Protein AF-A0A3M1G8L9-F1 (afdb_monomer_lite)

Sequence (104 aa):
KGEPIHPLLWRLLPAHMEFLLLGWTLQLAMGVAFWILPRFKTERGNVKLAWAAFVLLNLGVWLVGVGPILALPTWTTALGRFAELSAAVAFALHAWPRVKPLSV

Secondary structure (DSSP, 8-state):
------GGGGGGHHHHHHIIIIIIIIHHHHHHHHHHS---SSSSS-HHHHHHHHHHHHHHHHHHHHTTTTT--HHHHHHHHHHHHHHHHHHHHHHHHHHS----

Structure (mmCIF, N/CA/C/O backbone):
data_AF-A0A3M1G8L9-F1
#
_entry.id   AF-A0A3M1G8L9-F1
#
loop_
_atom_site.group_PDB
_atom_site.id
_atom_site.type_symbol
_atom_site.label_atom_id
_atom_site.label_alt_id
_atom_site.label_comp_id
_atom_site.label_asym_id
_atom_site.label_entity_id
_atom_site.label_seq_id
_atom_site.pdbx_PDB_ins_code
_atom_site.Cartn_x
_atom_site.Cartn_y
_atom_site.Cartn_z
_atom_site.occupancy
_atom_site.B_iso_or_equiv
_atom_site.auth_seq_id
_atom_site.auth_comp_id
_atom_site.auth_asym_id
_atom_site.auth_atom_id
_atom_site.pdbx_PDB_model_num
ATOM 1 N N . LYS A 1 1 ? 33.456 -16.782 -3.365 1.00 39.66 1 LYS A N 1
ATOM 2 C CA . LYS A 1 1 ? 33.555 -16.222 -4.735 1.00 39.66 1 LYS A CA 1
ATOM 3 C C . LYS A 1 1 ? 32.161 -16.306 -5.329 1.00 39.66 1 LYS A C 1
ATOM 5 O O . LYS A 1 1 ? 31.602 -17.390 -5.295 1.00 39.66 1 LYS A O 1
ATOM 10 N N . GLY A 1 2 ? 31.564 -15.171 -5.693 1.00 70.69 2 GLY A N 1
ATOM 11 C CA . GLY A 1 2 ? 30.213 -15.146 -6.249 1.00 70.69 2 GLY A CA 1
ATOM 12 C C . GLY A 1 2 ? 30.258 -15.600 -7.698 1.00 70.69 2 GLY A C 1
ATOM 13 O O . GLY A 1 2 ? 30.987 -15.007 -8.489 1.00 70.69 2 GLY A O 1
ATOM 14 N N . GLU A 1 3 ? 29.521 -16.659 -8.017 1.00 77.19 3 GLU A N 1
ATOM 15 C CA . GLU A 1 3 ? 29.197 -16.993 -9.402 1.00 77.19 3 GLU A CA 1
ATOM 16 C C . GLU A 1 3 ? 28.517 -15.770 -10.042 1.00 77.19 3 GLU A C 1
ATOM 18 O O . GLU A 1 3 ? 27.622 -15.187 -9.415 1.00 77.19 3 GLU A O 1
ATOM 23 N N . PRO A 1 4 ? 28.943 -15.320 -11.234 1.00 79.81 4 PRO A N 1
ATOM 24 C CA . PRO A 1 4 ? 28.340 -14.169 -11.886 1.00 79.81 4 PRO A CA 1
ATOM 25 C C . PRO A 1 4 ? 26.860 -14.450 -12.163 1.00 79.81 4 PRO A C 1
ATOM 27 O O . PRO A 1 4 ? 26.494 -15.263 -13.008 1.00 79.81 4 PRO A O 1
ATOM 30 N N . ILE A 1 5 ? 25.997 -13.762 -11.418 1.00 81.56 5 ILE A N 1
ATOM 31 C CA . ILE A 1 5 ? 24.549 -13.824 -11.588 1.00 81.56 5 ILE A CA 1
ATOM 32 C C . ILE A 1 5 ? 24.203 -13.133 -12.912 1.00 81.56 5 ILE A C 1
ATOM 34 O O . ILE A 1 5 ? 24.681 -12.030 -13.184 1.00 81.56 5 ILE A O 1
ATOM 38 N N . HIS A 1 6 ? 23.366 -13.772 -13.735 1.00 86.12 6 HIS A N 1
ATOM 39 C CA . HIS A 1 6 ? 22.982 -13.237 -15.040 1.00 86.12 6 HIS A CA 1
ATOM 40 C C . HIS A 1 6 ? 22.430 -11.799 -14.907 1.00 86.12 6 HIS A C 1
ATOM 42 O O . HIS A 1 6 ? 21.491 -11.598 -14.132 1.00 86.12 6 HIS A O 1
ATOM 48 N N . PRO A 1 7 ? 22.922 -10.796 -15.669 1.00 84.00 7 PRO A N 1
ATOM 49 C CA . PRO A 1 7 ? 22.548 -9.385 -15.494 1.00 84.00 7 PRO A CA 1
ATOM 50 C C . PRO A 1 7 ? 21.040 -9.105 -15.543 1.00 84.00 7 PRO A C 1
ATOM 52 O O . PRO A 1 7 ? 20.554 -8.183 -14.894 1.00 84.00 7 PRO A O 1
ATOM 55 N N . LEU A 1 8 ? 20.277 -9.923 -16.278 1.00 85.88 8 LEU A N 1
ATOM 56 C CA . LEU A 1 8 ? 18.812 -9.818 -16.330 1.00 85.88 8 LEU A CA 1
ATOM 57 C C . LEU A 1 8 ? 18.128 -10.046 -14.975 1.00 85.88 8 LEU A C 1
ATOM 59 O O . LEU A 1 8 ? 17.050 -9.501 -14.768 1.00 85.88 8 LEU A O 1
ATOM 63 N N . LEU A 1 9 ? 18.733 -10.790 -14.045 1.00 87.31 9 LEU A N 1
ATOM 64 C CA . LEU A 1 9 ? 18.145 -11.028 -12.722 1.00 87.31 9 LEU A CA 1
ATOM 65 C C . LEU A 1 9 ? 18.043 -9.739 -11.899 1.00 87.31 9 LEU A C 1
ATOM 67 O O . LEU A 1 9 ? 17.086 -9.568 -11.150 1.00 87.31 9 LEU A O 1
ATOM 71 N N . TRP A 1 10 ? 18.940 -8.774 -12.118 1.00 88.56 10 TRP A N 1
ATOM 72 C CA . TRP A 1 10 ? 18.849 -7.458 -11.480 1.00 88.56 10 TRP A CA 1
ATOM 73 C C . TRP A 1 10 ? 17.611 -6.662 -11.910 1.00 88.56 10 TRP A C 1
ATOM 75 O O . TRP A 1 10 ? 17.156 -5.800 -11.162 1.00 88.56 10 TRP A O 1
ATOM 85 N N . ARG A 1 11 ? 17.000 -6.984 -13.061 1.00 87.88 11 ARG A N 1
ATOM 86 C CA . ARG A 1 11 ? 15.729 -6.370 -13.486 1.00 87.88 11 ARG A CA 1
ATOM 87 C C . ARG A 1 11 ? 14.536 -6.828 -12.647 1.00 87.88 11 ARG A C 1
ATOM 89 O O . ARG A 1 11 ? 13.524 -6.139 -12.632 1.00 87.88 11 ARG A O 1
ATOM 96 N N . LEU A 1 12 ? 14.650 -7.959 -11.949 1.00 91.81 12 LEU A N 1
ATOM 97 C CA . LEU A 1 12 ? 13.609 -8.464 -11.051 1.00 91.81 12 LEU A CA 1
ATOM 98 C C . LEU A 1 12 ? 13.681 -7.830 -9.660 1.00 91.81 12 LEU A C 1
ATOM 100 O O . LEU A 1 12 ? 12.729 -7.949 -8.895 1.00 91.81 12 LEU A O 1
ATOM 104 N N . LEU A 1 13 ? 14.781 -7.147 -9.324 1.00 93.31 13 LEU A N 1
ATOM 105 C CA . LEU A 1 13 ? 14.969 -6.559 -8.000 1.00 93.31 13 LEU A CA 1
ATOM 106 C C . LEU A 1 13 ? 13.862 -5.552 -7.624 1.00 93.31 13 LEU A C 1
ATOM 108 O O . LEU A 1 13 ? 13.332 -5.678 -6.520 1.00 93.31 13 LEU A O 1
ATOM 112 N N . PRO A 1 14 ? 13.444 -4.611 -8.498 1.00 93.81 14 PRO A N 1
ATOM 113 C CA . PRO A 1 14 ? 12.350 -3.697 -8.171 1.00 93.81 14 PRO A CA 1
ATOM 114 C C . PRO A 1 14 ? 11.031 -4.433 -7.916 1.00 93.81 14 PRO A C 1
ATOM 116 O O . PRO A 1 14 ? 10.332 -4.124 -6.958 1.00 93.81 14 PRO A O 1
ATOM 119 N N . ALA A 1 15 ? 10.722 -5.455 -8.721 1.00 95.75 15 ALA A N 1
ATOM 120 C CA . ALA A 1 15 ? 9.533 -6.278 -8.526 1.00 95.75 15 ALA A CA 1
ATOM 121 C C . ALA A 1 15 ? 9.598 -7.048 -7.200 1.00 95.75 15 ALA A C 1
ATOM 123 O O . ALA A 1 15 ? 8.632 -7.065 -6.446 1.00 95.75 15 ALA A O 1
ATOM 124 N N . HIS A 1 16 ? 10.751 -7.631 -6.866 1.00 96.25 16 HIS A N 1
ATOM 125 C CA . HIS A 1 16 ? 10.951 -8.298 -5.582 1.00 96.25 16 HIS A CA 1
ATOM 126 C C . HIS A 1 16 ? 10.682 -7.355 -4.403 1.00 96.25 16 HIS A C 1
ATOM 128 O O . HIS A 1 16 ? 9.936 -7.719 -3.496 1.00 96.25 16 HIS A O 1
ATOM 134 N N . MET A 1 17 ? 11.246 -6.144 -4.430 1.00 96.81 17 MET A N 1
ATOM 135 C CA . MET A 1 17 ? 11.010 -5.133 -3.395 1.00 96.81 17 MET A CA 1
ATOM 136 C C . MET A 1 17 ? 9.523 -4.782 -3.281 1.00 96.81 17 MET A C 1
ATOM 138 O O . MET A 1 17 ? 8.997 -4.729 -2.174 1.00 96.81 17 MET A O 1
ATOM 142 N N . GLU A 1 18 ? 8.841 -4.604 -4.411 1.00 97.50 18 GLU A N 1
ATOM 143 C CA . GLU A 1 18 ? 7.416 -4.277 -4.461 1.00 97.50 18 GLU A CA 1
ATOM 144 C C . GLU A 1 18 ? 6.548 -5.360 -3.802 1.00 97.50 18 GLU A C 1
ATOM 146 O O . GLU A 1 18 ? 5.769 -5.092 -2.883 1.00 97.50 18 GLU A O 1
ATOM 151 N N . PHE A 1 19 ? 6.731 -6.614 -4.222 1.00 98.06 19 PHE A N 1
ATOM 152 C CA . PHE A 1 19 ? 5.990 -7.750 -3.681 1.00 98.06 19 PHE A CA 1
ATOM 153 C C . PHE A 1 19 ? 6.323 -8.005 -2.208 1.00 98.06 19 PHE A C 1
ATOM 155 O O . PHE A 1 19 ? 5.430 -8.348 -1.436 1.00 98.06 19 PHE A O 1
ATOM 162 N N . LEU A 1 20 ? 7.579 -7.831 -1.793 1.00 98.31 20 LEU A N 1
ATOM 163 C CA . LEU A 1 20 ? 7.994 -8.082 -0.413 1.00 98.31 20 LEU A CA 1
ATOM 164 C C . LEU A 1 20 ? 7.497 -6.983 0.542 1.00 98.31 20 LEU A C 1
ATOM 166 O O . LEU A 1 20 ? 6.945 -7.276 1.606 1.00 98.31 20 LEU A O 1
ATOM 170 N N . LEU A 1 21 ? 7.691 -5.712 0.185 1.00 97.88 21 LEU A N 1
ATOM 171 C CA . LEU A 1 21 ? 7.384 -4.585 1.065 1.00 97.88 21 LEU A CA 1
ATOM 172 C C . LEU A 1 21 ? 5.891 -4.248 1.047 1.00 97.88 21 LEU A C 1
ATOM 174 O O . LEU A 1 21 ? 5.267 -4.170 2.105 1.00 97.88 21 LEU A O 1
ATOM 178 N N . LEU A 1 22 ? 5.291 -4.087 -0.131 1.00 96.25 22 LEU A N 1
ATOM 179 C CA . LEU A 1 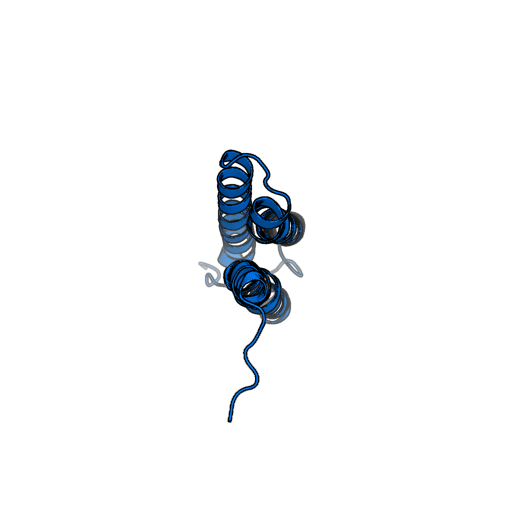22 ? 3.884 -3.697 -0.238 1.00 96.25 22 LEU A CA 1
ATOM 180 C C . LEU A 1 22 ? 2.963 -4.917 -0.295 1.00 96.25 22 LEU A C 1
ATOM 182 O O . LEU A 1 22 ? 2.006 -4.996 0.474 1.00 96.25 22 LEU A O 1
ATOM 186 N N . GLY A 1 23 ? 3.281 -5.902 -1.137 1.00 96.56 23 GLY A N 1
ATOM 187 C CA . GLY A 1 23 ? 2.449 -7.101 -1.287 1.00 96.56 23 GLY A CA 1
ATOM 188 C C . GLY A 1 23 ? 2.388 -7.962 -0.027 1.00 96.56 23 GLY A C 1
ATOM 189 O O . GLY A 1 23 ? 1.315 -8.406 0.373 1.00 96.56 23 GLY A O 1
ATOM 190 N N . TRP A 1 24 ? 3.528 -8.186 0.624 1.00 97.56 24 TRP A N 1
ATOM 191 C CA . TRP A 1 24 ? 3.610 -9.055 1.793 1.00 97.56 24 TRP A CA 1
ATOM 192 C C . TRP A 1 24 ? 3.607 -8.273 3.109 1.00 97.56 24 TRP A C 1
ATOM 194 O O . TRP A 1 24 ? 2.704 -8.463 3.924 1.00 97.56 24 TRP A O 1
ATOM 204 N N . THR A 1 25 ? 4.572 -7.372 3.327 1.00 98.25 25 THR A N 1
ATOM 205 C CA . THR A 1 25 ? 4.771 -6.729 4.643 1.00 98.25 25 THR A CA 1
ATOM 206 C C . THR A 1 25 ? 3.609 -5.807 5.008 1.00 98.25 25 THR A C 1
ATOM 208 O O . THR A 1 25 ? 3.025 -5.941 6.086 1.00 98.25 25 THR A O 1
ATOM 211 N N . LEU A 1 26 ? 3.237 -4.889 4.111 1.00 97.69 26 LEU A N 1
ATOM 212 C CA . LEU A 1 26 ? 2.131 -3.963 4.351 1.00 97.69 26 LEU A CA 1
ATOM 213 C C . LEU A 1 26 ? 0.792 -4.701 4.458 1.00 97.69 26 LEU A C 1
ATOM 215 O O . LEU A 1 26 ? 0.012 -4.426 5.369 1.00 97.69 26 LEU A O 1
ATOM 219 N N . GLN A 1 27 ? 0.544 -5.683 3.589 1.00 97.69 27 GLN A N 1
ATOM 220 C CA . GLN A 1 27 ? -0.669 -6.495 3.664 1.00 97.69 27 GLN A CA 1
ATOM 221 C C . GLN A 1 27 ? -0.768 -7.275 4.978 1.00 97.69 27 GLN A C 1
ATOM 223 O O . GLN A 1 27 ? -1.842 -7.322 5.583 1.00 97.69 27 GLN A O 1
ATOM 228 N N . LEU A 1 28 ? 0.338 -7.861 5.449 1.00 97.94 28 LEU A N 1
ATOM 229 C CA . LEU A 1 28 ? 0.392 -8.523 6.749 1.00 97.94 28 LEU A CA 1
ATOM 230 C C . LEU A 1 28 ? 0.092 -7.526 7.871 1.00 97.94 28 LEU A C 1
ATOM 232 O O . LEU A 1 28 ? -0.733 -7.824 8.731 1.00 97.94 28 LEU A O 1
ATOM 236 N N . ALA A 1 29 ? 0.693 -6.333 7.841 1.00 97.75 29 ALA A N 1
ATOM 237 C CA . ALA A 1 29 ? 0.429 -5.285 8.825 1.00 97.75 29 ALA A CA 1
ATOM 238 C C . ALA A 1 29 ? -1.057 -4.883 8.853 1.00 97.75 29 ALA A C 1
ATOM 240 O O . ALA A 1 29 ? -1.648 -4.787 9.929 1.00 97.75 29 ALA A O 1
ATOM 241 N N . MET A 1 30 ? -1.689 -4.723 7.687 1.00 96.50 30 MET A N 1
ATOM 242 C CA . MET A 1 30 ? -3.128 -4.453 7.574 1.00 96.50 30 MET A CA 1
ATOM 243 C C . MET A 1 30 ? -3.972 -5.622 8.098 1.00 96.50 30 MET A C 1
ATOM 245 O O . MET A 1 30 ? -4.943 -5.406 8.822 1.00 96.50 30 MET A O 1
ATOM 249 N N . GLY A 1 31 ? -3.593 -6.862 7.785 1.00 96.12 31 GLY A N 1
ATOM 250 C CA . GLY A 1 31 ? -4.256 -8.061 8.296 1.00 96.12 31 GLY A CA 1
ATOM 251 C C . GLY A 1 31 ? -4.181 -8.152 9.820 1.00 96.12 31 GLY A C 1
ATOM 252 O O . GLY A 1 31 ? 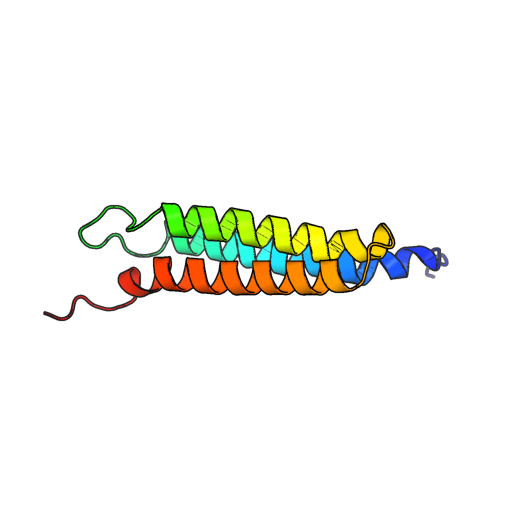-5.204 -8.321 10.483 1.00 96.12 31 GLY A O 1
ATOM 253 N N . VAL A 1 32 ? -2.993 -7.960 10.394 1.00 97.00 32 VAL A N 1
ATOM 254 C CA . VAL A 1 32 ? -2.792 -7.919 11.849 1.00 97.00 32 VAL A CA 1
ATOM 255 C C . VAL A 1 32 ? -3.618 -6.792 12.468 1.00 97.00 32 VAL A C 1
ATOM 257 O O . VAL A 1 32 ? -4.363 -7.043 13.414 1.00 97.00 32 VAL A O 1
ATOM 260 N N . ALA A 1 33 ? -3.564 -5.581 11.906 1.00 94.81 33 ALA A N 1
ATOM 261 C CA . ALA A 1 33 ? -4.341 -4.436 12.375 1.00 94.81 33 ALA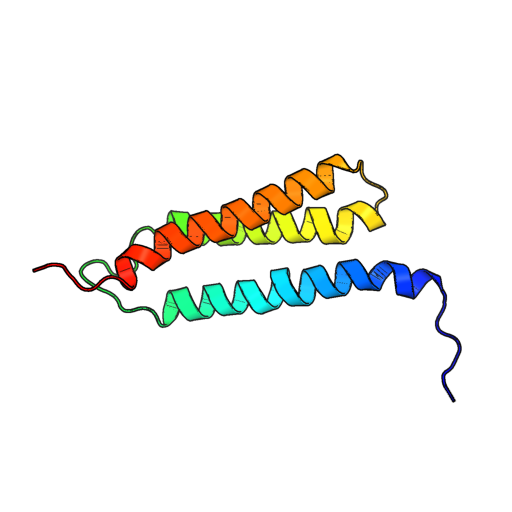 A CA 1
ATOM 262 C C . ALA A 1 33 ? -5.854 -4.717 12.355 1.00 94.81 33 ALA A C 1
ATOM 264 O O . ALA A 1 33 ? -6.553 -4.423 13.325 1.00 94.81 33 ALA A O 1
ATOM 265 N N . PHE A 1 34 ? -6.368 -5.349 11.298 1.00 93.44 34 PHE A N 1
ATOM 266 C CA . PHE A 1 34 ? -7.778 -5.726 11.204 1.00 93.44 34 PHE A CA 1
ATOM 267 C C . PHE A 1 34 ? -8.231 -6.599 12.387 1.00 93.44 34 PHE A C 1
ATOM 269 O O . PHE A 1 34 ? -9.331 -6.387 12.920 1.00 93.44 34 PHE A O 1
ATOM 276 N N . TRP A 1 35 ? -7.375 -7.529 12.823 1.00 92.19 35 TRP A N 1
ATOM 277 C CA . TRP A 1 35 ? -7.658 -8.473 13.905 1.00 92.19 35 TRP A CA 1
ATOM 278 C C . TRP A 1 35 ? -7.381 -7.931 15.310 1.00 92.19 35 TRP A C 1
ATOM 280 O O . TRP A 1 35 ? -8.184 -8.195 16.206 1.00 92.19 35 TRP A O 1
ATOM 290 N N . ILE A 1 36 ? -6.285 -7.192 15.508 1.00 92.75 36 ILE A N 1
ATOM 291 C CA . ILE A 1 36 ? -5.844 -6.733 16.835 1.00 92.75 36 ILE A CA 1
ATOM 292 C C . ILE A 1 36 ? -6.565 -5.465 17.301 1.00 92.75 36 ILE A C 1
ATOM 294 O O . ILE A 1 36 ? -6.690 -5.242 18.504 1.00 92.75 36 ILE A O 1
ATOM 298 N N . LEU A 1 37 ? -7.056 -4.632 16.373 1.00 91.06 37 LEU A N 1
ATOM 299 C CA . LEU A 1 37 ? -7.759 -3.405 16.740 1.00 91.06 37 LEU A CA 1
ATOM 300 C C . LEU A 1 37 ? -9.023 -3.718 17.563 1.00 91.06 37 LEU A C 1
ATOM 302 O O . LEU A 1 37 ? -9.736 -4.689 17.277 1.00 91.06 37 LEU A O 1
ATOM 306 N N . PRO A 1 38 ? -9.363 -2.879 18.552 1.00 84.00 38 PRO A N 1
ATOM 307 C CA . PRO A 1 38 ? -10.503 -3.117 19.427 1.00 84.00 38 PRO A CA 1
ATOM 308 C C . PRO A 1 38 ? -11.835 -3.114 18.659 1.00 84.00 38 PRO A C 1
ATOM 310 O O . PRO A 1 38 ? -11.985 -2.504 17.591 1.00 84.00 38 PRO A O 1
ATOM 313 N N . ARG A 1 39 ? -12.811 -3.842 19.210 1.00 81.56 39 ARG A N 1
ATOM 314 C CA . ARG A 1 39 ? -14.159 -4.028 18.652 1.00 81.56 39 ARG A CA 1
ATOM 315 C C . ARG A 1 39 ? -15.157 -3.178 19.439 1.00 81.56 39 ARG A C 1
AT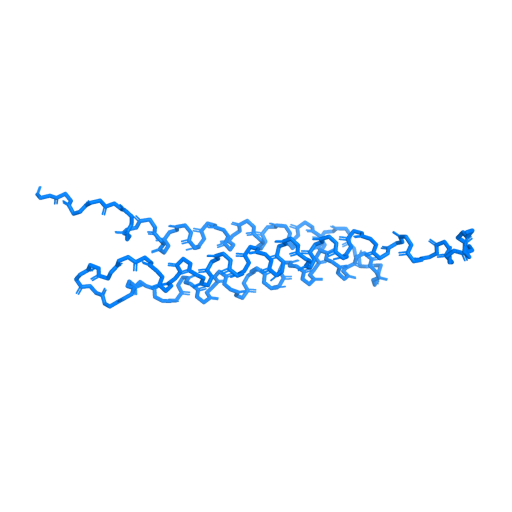OM 317 O O . ARG A 1 39 ? -15.864 -3.678 20.309 1.00 81.56 39 ARG A O 1
ATOM 324 N N . PHE A 1 40 ? -15.169 -1.870 19.198 1.00 69.44 40 PHE A N 1
ATOM 325 C CA . PHE A 1 40 ? -16.094 -0.965 19.883 1.00 69.44 40 PHE A CA 1
ATOM 326 C C . PHE A 1 40 ? -17.469 -0.969 19.195 1.00 69.44 40 PHE A C 1
ATOM 328 O O . PHE A 1 40 ? -17.564 -0.599 18.027 1.00 69.44 40 PHE A O 1
ATOM 335 N N . LYS A 1 41 ? -18.533 -1.337 19.929 1.00 66.31 41 LYS A N 1
ATOM 336 C CA . LYS A 1 41 ? -19.975 -1.321 19.558 1.00 66.31 41 LYS A CA 1
ATOM 337 C C . LYS A 1 41 ? -20.410 -2.156 18.336 1.00 66.31 41 LYS A C 1
ATOM 339 O O . LYS A 1 41 ? -21.445 -2.806 18.401 1.00 66.31 41 LYS A O 1
ATOM 344 N N . THR A 1 42 ? -19.654 -2.154 17.241 1.00 65.25 42 THR A N 1
ATOM 345 C CA . THR A 1 42 ? -19.840 -3.009 16.058 1.00 65.25 42 THR A CA 1
ATOM 346 C C . THR A 1 42 ? -18.675 -3.987 15.981 1.00 65.25 42 THR A C 1
ATOM 348 O O . THR A 1 42 ? -17.544 -3.605 16.281 1.00 65.25 42 THR A O 1
ATOM 351 N N . GLU A 1 43 ? -18.918 -5.241 15.585 1.00 68.44 43 GLU A N 1
ATOM 352 C CA . GLU A 1 43 ? -17.883 -6.278 15.672 1.00 68.44 43 GLU A CA 1
ATOM 353 C C . GLU A 1 43 ? -16.583 -5.904 14.941 1.00 68.44 43 GLU A C 1
ATOM 355 O O . GLU A 1 43 ? -15.513 -6.243 15.446 1.00 68.44 43 GLU A O 1
ATOM 360 N N . ARG A 1 44 ? -16.642 -5.206 13.787 1.00 73.38 44 ARG A N 1
ATOM 361 C CA . ARG A 1 44 ? -15.455 -4.807 12.989 1.00 73.38 44 ARG A CA 1
ATOM 362 C C . ARG A 1 44 ? -15.610 -3.518 12.158 1.00 73.38 44 ARG A C 1
ATOM 364 O O . ARG A 1 44 ? -14.785 -3.270 11.285 1.00 73.38 44 ARG A O 1
ATOM 371 N N . GLY A 1 45 ? -16.635 -2.692 12.381 1.00 78.12 45 GLY A N 1
ATOM 372 C CA . GLY A 1 45 ? -16.913 -1.533 11.516 1.00 78.12 45 GLY A CA 1
ATOM 373 C C . GLY A 1 45 ? -17.249 -1.922 10.064 1.00 78.12 45 GLY A C 1
ATOM 374 O O . GLY A 1 45 ? -17.747 -3.016 9.799 1.00 78.12 45 GLY A O 1
ATOM 375 N N . ASN A 1 46 ? -16.986 -1.031 9.098 1.00 84.12 46 ASN A N 1
ATOM 376 C CA . ASN A 1 46 ? -17.287 -1.287 7.685 1.00 84.12 46 ASN A CA 1
ATOM 377 C C . ASN A 1 46 ? -16.231 -2.198 7.033 1.00 84.12 46 ASN A C 1
ATOM 379 O O . ASN A 1 46 ? -15.195 -1.735 6.551 1.00 84.12 46 ASN A O 1
ATOM 383 N N . VAL A 1 47 ? -16.519 -3.498 6.985 1.00 90.81 47 VAL A N 1
ATOM 384 C CA . VAL A 1 47 ? -15.640 -4.533 6.412 1.00 90.81 47 VAL A CA 1
ATOM 385 C C . VAL A 1 47 ? -15.435 -4.364 4.898 1.00 90.81 47 VAL A C 1
ATOM 387 O O . VAL A 1 47 ? -14.411 -4.795 4.370 1.00 90.81 47 VAL A O 1
ATOM 390 N N . LYS A 1 48 ? -16.345 -3.675 4.192 1.00 93.38 48 LYS A N 1
ATOM 391 C CA . LYS A 1 48 ? -16.202 -3.422 2.747 1.00 93.38 48 LYS A CA 1
ATOM 392 C C . LYS A 1 48 ? -14.958 -2.588 2.438 1.00 93.38 48 LYS A C 1
ATOM 394 O O . LYS A 1 48 ? -14.295 -2.854 1.446 1.00 93.38 48 LYS A O 1
ATOM 399 N N . LEU A 1 49 ? -14.612 -1.627 3.301 1.00 93.25 49 LEU A N 1
ATOM 400 C CA . LEU A 1 49 ? -13.405 -0.808 3.142 1.00 93.25 49 LEU A CA 1
ATOM 401 C C . LEU A 1 49 ? -12.121 -1.623 3.335 1.00 93.25 49 LEU A C 1
ATOM 403 O O . LEU A 1 49 ? -11.151 -1.404 2.618 1.00 93.25 49 LEU A O 1
ATOM 407 N N . ALA A 1 50 ? -12.126 -2.595 4.253 1.00 94.25 50 ALA A N 1
ATOM 408 C CA . ALA A 1 50 ? -10.987 -3.488 4.457 1.00 94.25 50 ALA A CA 1
ATOM 409 C C . ALA A 1 50 ? -10.767 -4.405 3.240 1.00 94.25 50 ALA A C 1
ATOM 411 O O . ALA A 1 50 ? -9.640 -4.551 2.774 1.00 94.25 50 ALA A O 1
ATOM 412 N N . TRP A 1 51 ? -11.847 -4.958 2.673 1.00 96.81 51 TRP A N 1
ATOM 413 C CA . TRP A 1 51 ? -11.780 -5.722 1.422 1.00 96.81 51 TRP A CA 1
ATOM 414 C C . TRP A 1 51 ? -11.362 -4.868 0.227 1.00 96.81 51 TRP A C 1
ATOM 416 O O . TRP A 1 51 ? -10.529 -5.304 -0.561 1.00 96.81 51 TRP A O 1
ATOM 426 N N . ALA A 1 52 ? -11.901 -3.651 0.100 1.00 97.50 52 ALA A N 1
ATOM 427 C CA . ALA A 1 52 ? -11.500 -2.725 -0.955 1.00 97.50 52 ALA A CA 1
ATOM 428 C C . ALA A 1 52 ? -10.000 -2.424 -0.871 1.00 97.50 52 ALA A C 1
ATOM 430 O O . ALA A 1 52 ? -9.312 -2.494 -1.883 1.00 97.50 52 ALA A O 1
ATOM 431 N N . ALA A 1 53 ? -9.481 -2.178 0.335 1.00 97.50 53 ALA A N 1
ATOM 432 C CA . ALA A 1 53 ? -8.058 -1.973 0.553 1.00 97.50 53 ALA A CA 1
ATOM 433 C C . ALA A 1 53 ? -7.222 -3.202 0.164 1.00 97.50 53 ALA A C 1
ATOM 435 O O . ALA A 1 53 ? -6.222 -3.063 -0.531 1.00 97.50 53 ALA A O 1
ATOM 436 N N . PHE A 1 54 ? -7.655 -4.408 0.539 1.00 97.81 54 PHE A N 1
ATOM 437 C CA . PHE A 1 54 ? -6.984 -5.648 0.143 1.00 97.81 54 PHE A CA 1
ATOM 438 C C . PHE A 1 54 ? -6.921 -5.818 -1.383 1.00 97.81 54 PHE A C 1
ATOM 440 O O . PHE A 1 54 ? -5.851 -6.078 -1.932 1.00 97.81 54 PHE A O 1
ATOM 447 N N . VAL A 1 55 ? -8.048 -5.640 -2.078 1.00 98.25 55 VAL A N 1
ATOM 448 C CA . VAL A 1 55 ? -8.111 -5.781 -3.541 1.00 98.25 55 VAL A CA 1
ATOM 449 C C . VAL A 1 55 ? -7.261 -4.711 -4.226 1.00 98.25 55 VAL A C 1
ATOM 451 O O . VAL A 1 55 ? -6.458 -5.041 -5.095 1.00 98.25 55 VAL A O 1
ATOM 454 N N . LEU A 1 56 ? -7.395 -3.447 -3.817 1.00 98.38 56 LEU A N 1
ATOM 455 C CA . LEU A 1 56 ? -6.645 -2.330 -4.392 1.00 98.38 56 LEU A CA 1
ATOM 456 C C . LEU A 1 56 ? -5.134 -2.488 -4.198 1.00 98.38 56 LEU A C 1
ATOM 458 O O . LEU A 1 56 ? -4.384 -2.248 -5.141 1.00 98.38 56 LEU A O 1
ATOM 462 N N . LEU A 1 57 ? -4.693 -2.936 -3.018 1.00 98.44 57 LEU A N 1
ATOM 463 C CA . LEU A 1 57 ? -3.276 -3.159 -2.736 1.00 98.44 57 LEU A CA 1
ATOM 464 C C . LEU A 1 57 ? -2.704 -4.250 -3.644 1.00 98.44 57 LEU A C 1
ATOM 466 O O . LEU A 1 57 ? -1.668 -4.045 -4.265 1.00 98.44 57 LEU A O 1
ATOM 470 N N . ASN A 1 58 ? -3.402 -5.383 -3.770 1.00 98.38 58 ASN A N 1
ATOM 471 C CA . ASN A 1 58 ? -2.948 -6.477 -4.626 1.00 98.38 58 ASN A CA 1
ATOM 472 C C . ASN A 1 58 ? -2.900 -6.047 -6.094 1.00 98.38 58 ASN A C 1
ATOM 474 O O . ASN A 1 58 ? -1.892 -6.268 -6.758 1.00 98.38 58 ASN A O 1
ATOM 478 N N . LEU A 1 59 ? -3.955 -5.400 -6.600 1.00 98.19 59 LEU A N 1
ATOM 479 C CA . LEU A 1 59 ? -3.970 -4.891 -7.975 1.00 98.19 59 LEU A CA 1
ATOM 480 C C . LEU A 1 59 ? -2.835 -3.892 -8.221 1.00 98.19 59 LEU A C 1
ATOM 482 O O . LEU A 1 59 ? -2.179 -3.966 -9.258 1.00 98.19 59 LEU A O 1
ATOM 486 N N . GLY A 1 60 ? -2.576 -3.002 -7.263 1.00 97.88 60 GLY A N 1
ATOM 487 C CA . GLY A 1 60 ? -1.468 -2.057 -7.313 1.00 97.88 60 GLY A CA 1
ATOM 488 C C . GLY A 1 60 ? -0.107 -2.740 -7.425 1.00 97.88 60 GLY A C 1
ATOM 489 O O . GLY A 1 60 ? 0.607 -2.509 -8.401 1.00 97.88 60 GLY A O 1
ATOM 490 N N . VAL A 1 61 ? 0.179 -3.675 -6.517 1.00 98.12 61 VAL A N 1
ATOM 491 C CA . VAL A 1 61 ? 1.433 -4.446 -6.488 1.00 98.12 61 VAL A CA 1
ATOM 492 C C . VAL A 1 61 ? 1.635 -5.242 -7.777 1.00 98.12 61 VAL A C 1
ATOM 494 O O . VAL A 1 61 ? 2.740 -5.270 -8.318 1.00 98.12 61 VAL A O 1
ATOM 497 N N . TRP A 1 62 ? 0.579 -5.855 -8.322 1.00 97.56 62 TRP A N 1
ATOM 498 C CA . TRP A 1 62 ? 0.659 -6.551 -9.609 1.00 97.56 62 TRP A CA 1
ATOM 499 C C . TRP A 1 62 ? 0.980 -5.589 -10.758 1.00 97.56 62 TRP A C 1
ATOM 501 O O . TRP A 1 62 ? 1.874 -5.867 -11.559 1.00 97.56 62 TRP A O 1
ATOM 511 N N . LEU A 1 63 ? 0.296 -4.444 -10.834 1.00 97.12 63 LEU A N 1
ATOM 512 C CA . LEU A 1 63 ? 0.516 -3.451 -11.888 1.00 97.12 63 LEU A CA 1
ATOM 513 C C . LEU A 1 63 ? 1.924 -2.844 -11.831 1.00 97.12 63 LEU A C 1
ATOM 515 O O . LEU A 1 63 ? 2.561 -2.689 -12.874 1.00 97.12 63 LEU A O 1
ATOM 519 N N . VAL A 1 64 ? 2.424 -2.529 -10.634 1.00 97.12 64 VAL A N 1
ATOM 520 C CA . VAL A 1 64 ? 3.752 -1.932 -10.443 1.00 97.12 64 VAL A CA 1
ATOM 521 C C . VAL A 1 64 ? 4.868 -2.966 -10.578 1.00 97.12 64 VAL A C 1
ATOM 523 O O . VAL A 1 64 ? 5.872 -2.698 -11.237 1.00 97.12 64 VAL A O 1
ATOM 526 N N . GLY A 1 65 ? 4.710 -4.142 -9.970 1.00 95.94 65 GLY A N 1
ATOM 527 C CA . GLY A 1 65 ? 5.742 -5.175 -9.937 1.00 95.94 65 GLY A CA 1
ATOM 528 C C . GLY A 1 65 ? 5.897 -5.914 -11.265 1.00 95.94 65 GLY A C 1
ATOM 529 O O . GLY A 1 65 ? 7.016 -6.222 -11.669 1.00 95.94 65 GLY A O 1
ATOM 530 N N . VAL A 1 66 ? 4.793 -6.181 -11.971 1.00 95.25 66 VAL A N 1
ATOM 531 C CA . VAL A 1 66 ? 4.807 -6.982 -13.210 1.00 95.25 66 VAL A CA 1
ATOM 532 C C . VAL A 1 66 ? 4.744 -6.122 -14.469 1.00 95.25 66 VAL A C 1
ATOM 534 O O . VAL A 1 66 ? 5.302 -6.515 -15.494 1.00 95.25 66 VAL A O 1
ATOM 537 N N . GLY A 1 67 ? 4.145 -4.929 -14.410 1.00 94.25 67 GLY A N 1
ATOM 538 C CA . GLY A 1 67 ? 4.029 -4.038 -15.569 1.00 94.25 67 GLY A CA 1
ATOM 539 C C . GLY A 1 67 ? 5.356 -3.782 -16.298 1.00 94.25 67 GLY A C 1
ATOM 540 O O . GLY A 1 67 ? 5.423 -4.024 -17.504 1.00 94.25 67 GLY A O 1
ATOM 541 N N . PRO A 1 68 ? 6.440 -3.397 -15.598 1.00 92.25 68 PRO A N 1
ATOM 542 C CA . PRO A 1 68 ? 7.753 -3.207 -16.214 1.00 92.25 68 PRO A CA 1
ATOM 543 C C . PRO A 1 68 ? 8.351 -4.487 -16.814 1.00 92.25 68 PRO A C 1
ATOM 545 O O . PRO A 1 68 ? 9.037 -4.420 -17.832 1.00 92.25 68 PRO A O 1
ATOM 548 N N . ILE A 1 69 ? 8.086 -5.654 -16.214 1.00 92.25 69 ILE A N 1
ATOM 549 C CA . ILE A 1 69 ? 8.583 -6.954 -16.698 1.00 92.25 69 ILE A CA 1
ATOM 550 C C . ILE A 1 69 ? 7.925 -7.312 -18.033 1.00 92.25 69 ILE A C 1
ATOM 552 O O . ILE A 1 69 ? 8.593 -7.799 -18.943 1.00 92.25 69 ILE A O 1
ATOM 556 N N . LEU A 1 70 ? 6.627 -7.033 -18.160 1.00 93.69 70 LEU A N 1
ATOM 557 C CA . LEU A 1 70 ? 5.850 -7.252 -19.381 1.00 93.69 70 LEU A CA 1
ATOM 558 C C . LEU A 1 70 ? 5.965 -6.100 -20.392 1.00 93.69 70 LEU A C 1
ATOM 560 O O . LEU A 1 70 ? 5.260 -6.111 -21.398 1.00 93.69 70 LEU A O 1
ATOM 564 N N . ALA A 1 71 ? 6.830 -5.112 -20.131 1.00 93.88 71 ALA A N 1
ATOM 565 C CA . ALA A 1 71 ? 6.979 -3.907 -20.947 1.00 93.88 71 ALA A CA 1
ATOM 566 C C . ALA A 1 71 ? 5.643 -3.174 -21.203 1.00 93.88 71 ALA A C 1
ATOM 568 O O . ALA A 1 71 ? 5.405 -2.647 -22.291 1.00 93.88 71 ALA A O 1
ATOM 569 N N . LEU A 1 72 ? 4.763 -3.140 -20.194 1.00 94.62 72 LEU A N 1
ATOM 570 C CA . LEU A 1 72 ? 3.514 -2.386 -20.260 1.00 94.62 72 LEU A CA 1
ATOM 571 C C . LEU A 1 72 ? 3.779 -0.868 -20.307 1.00 94.62 72 LEU A C 1
ATOM 573 O O . LEU A 1 72 ? 4.833 -0.401 -19.863 1.00 94.62 72 LEU A O 1
ATOM 577 N N . PRO A 1 73 ? 2.821 -0.072 -20.819 1.00 95.62 73 PRO A N 1
ATOM 578 C CA . PRO A 1 73 ? 2.947 1.380 -20.848 1.00 95.62 73 PRO A CA 1
ATOM 579 C C . PRO A 1 73 ? 3.180 1.984 -19.458 1.00 95.62 73 PRO A C 1
ATOM 581 O O . PRO A 1 73 ? 2.579 1.560 -18.481 1.00 95.62 73 PRO A O 1
ATOM 584 N N . THR A 1 74 ? 3.959 3.062 -19.364 1.00 91.81 74 THR A N 1
ATOM 585 C CA . THR A 1 74 ? 4.321 3.696 -18.077 1.00 91.81 74 THR A CA 1
ATOM 586 C C . THR A 1 74 ? 3.127 4.156 -17.233 1.00 91.81 74 THR A C 1
ATOM 588 O O . THR A 1 74 ? 3.228 4.225 -16.006 1.00 91.81 74 THR A O 1
ATOM 591 N N . TRP A 1 75 ? 1.975 4.427 -17.856 1.00 95.19 75 TRP A N 1
ATOM 592 C CA . TRP A 1 75 ? 0.747 4.774 -17.140 1.00 95.19 75 TRP A CA 1
ATOM 593 C C . TRP A 1 75 ? 0.203 3.617 -16.287 1.00 95.19 75 TRP A C 1
ATOM 595 O O . TRP A 1 75 ? -0.486 3.888 -15.303 1.00 95.19 75 TRP A O 1
ATOM 605 N N . THR A 1 76 ? 0.531 2.350 -16.584 1.00 95.62 76 THR A N 1
ATOM 606 C CA . THR A 1 76 ? 0.097 1.208 -15.757 1.00 95.62 76 THR A CA 1
ATOM 607 C C . THR A 1 76 ? 0.732 1.255 -14.376 1.00 95.62 76 THR A C 1
ATOM 609 O O . THR A 1 76 ? 0.061 0.991 -13.382 1.00 95.62 76 THR A O 1
ATOM 612 N N . THR A 1 77 ? 2.000 1.664 -14.292 1.00 95.38 77 THR A N 1
ATOM 613 C CA . THR A 1 77 ? 2.689 1.870 -13.013 1.00 95.38 77 THR A CA 1
ATOM 614 C C . THR A 1 77 ? 2.051 3.013 -12.231 1.00 95.38 77 THR A C 1
ATOM 616 O O . THR A 1 77 ? 1.829 2.882 -11.031 1.00 95.38 77 THR A O 1
ATOM 619 N N . ALA A 1 78 ? 1.703 4.120 -12.896 1.00 96.88 78 ALA A N 1
ATOM 620 C CA . ALA A 1 78 ? 1.013 5.238 -12.250 1.00 96.88 78 ALA A CA 1
ATOM 621 C C . ALA A 1 78 ? -0.364 4.823 -11.704 1.00 96.88 78 ALA A C 1
ATOM 623 O O . ALA A 1 78 ? -0.702 5.148 -10.565 1.00 96.88 78 ALA A O 1
ATOM 624 N N . LEU A 1 79 ? -1.126 4.045 -12.481 1.00 97.94 79 LEU A N 1
ATOM 625 C CA . LEU A 1 79 ? -2.398 3.471 -12.047 1.00 97.94 79 LEU A CA 1
ATOM 626 C C . LEU A 1 79 ? -2.214 2.535 -10.843 1.00 97.94 79 LEU A C 1
ATOM 628 O O . LEU A 1 79 ? -2.986 2.610 -9.889 1.00 97.94 79 LEU A O 1
ATOM 632 N N . GLY A 1 80 ? -1.173 1.700 -10.859 1.00 97.69 80 GLY A N 1
ATOM 633 C CA . GLY A 1 80 ? -0.838 0.813 -9.748 1.00 97.69 80 GLY A CA 1
ATOM 634 C C . GLY A 1 80 ? -0.510 1.575 -8.462 1.00 97.69 80 GLY A C 1
ATOM 635 O O . GLY A 1 80 ? -1.107 1.305 -7.423 1.00 97.69 80 GLY A O 1
ATOM 636 N N . ARG A 1 81 ? 0.328 2.617 -8.542 1.00 97.50 81 ARG A N 1
ATOM 637 C CA . ARG A 1 81 ? 0.627 3.503 -7.400 1.00 97.50 81 ARG A CA 1
ATOM 638 C C . ARG A 1 81 ? -0.618 4.208 -6.863 1.00 97.50 81 ARG A C 1
ATOM 640 O O . ARG A 1 81 ? -0.784 4.340 -5.651 1.00 97.50 81 ARG A O 1
ATOM 647 N N . PHE A 1 82 ? -1.518 4.638 -7.746 1.00 98.25 82 PHE A N 1
ATOM 648 C CA . PHE A 1 82 ? -2.790 5.228 -7.333 1.00 98.25 82 PHE A CA 1
ATOM 649 C C . PHE A 1 82 ? -3.691 4.212 -6.613 1.00 98.25 82 PHE A C 1
ATOM 651 O O . PHE A 1 82 ? -4.347 4.560 -5.626 1.00 98.25 82 PHE A O 1
ATOM 658 N N . ALA A 1 83 ? -3.696 2.953 -7.059 1.00 98.25 83 ALA A N 1
ATOM 659 C CA . ALA A 1 83 ? -4.409 1.871 -6.388 1.00 98.25 83 ALA A CA 1
ATOM 660 C C . ALA A 1 83 ? -3.834 1.587 -4.988 1.00 98.25 83 ALA A C 1
ATOM 662 O O . ALA A 1 83 ? -4.601 1.506 -4.030 1.00 98.25 83 ALA A O 1
ATOM 663 N N . GLU A 1 84 ? -2.510 1.531 -4.831 1.00 98.25 84 GLU A N 1
ATOM 664 C CA . GLU A 1 84 ? -1.849 1.351 -3.525 1.00 98.25 84 GLU A CA 1
ATOM 665 C C . GLU A 1 84 ? -2.164 2.487 -2.555 1.00 98.25 84 GLU A C 1
ATOM 667 O O . GLU A 1 84 ? -2.516 2.248 -1.396 1.00 98.25 84 GLU A O 1
ATOM 672 N N . LEU A 1 85 ? -2.106 3.732 -3.035 1.00 98.25 85 LEU A N 1
ATOM 673 C CA . LEU A 1 85 ? -2.469 4.896 -2.234 1.00 98.25 85 LEU A CA 1
ATOM 674 C C . LEU A 1 85 ? -3.941 4.828 -1.808 1.00 98.25 85 LEU A C 1
ATOM 676 O O . LEU A 1 85 ? -4.270 5.053 -0.642 1.00 98.25 85 LEU A O 1
ATOM 680 N N . SER A 1 86 ? -4.824 4.459 -2.736 1.00 98.31 86 SER A N 1
ATOM 681 C CA . SER A 1 86 ? -6.252 4.288 -2.462 1.00 98.31 86 SER A CA 1
ATOM 682 C C . SER A 1 86 ? -6.509 3.162 -1.458 1.00 98.31 86 SER A C 1
ATOM 684 O O . SER A 1 86 ? -7.393 3.294 -0.612 1.00 98.31 86 SER A O 1
ATOM 686 N N . ALA A 1 87 ? -5.717 2.086 -1.490 1.00 98.19 87 ALA A N 1
ATOM 687 C CA . ALA A 1 87 ? -5.777 1.013 -0.505 1.00 98.19 87 ALA A CA 1
ATOM 688 C C . ALA A 1 87 ? -5.401 1.499 0.898 1.00 98.19 87 ALA A C 1
ATOM 690 O O . ALA A 1 87 ? -6.131 1.238 1.858 1.00 98.19 87 ALA A O 1
ATOM 691 N N . ALA A 1 88 ? -4.301 2.249 1.015 1.00 97.31 88 ALA A N 1
ATOM 692 C CA . ALA A 1 88 ? -3.868 2.833 2.280 1.00 97.31 88 ALA A CA 1
ATOM 693 C C . ALA A 1 88 ? -4.936 3.777 2.855 1.00 97.31 88 ALA A C 1
ATOM 695 O O . ALA A 1 88 ? -5.279 3.676 4.034 1.00 97.31 88 ALA A O 1
ATOM 696 N N . VAL A 1 89 ? -5.528 4.635 2.016 1.00 97.62 89 VAL A N 1
ATOM 697 C CA . VAL A 1 89 ? -6.622 5.534 2.414 1.00 97.62 89 VAL A CA 1
ATOM 698 C C . VAL A 1 89 ? -7.864 4.746 2.839 1.00 97.62 89 VAL A C 1
ATOM 700 O O . VAL A 1 89 ? -8.410 5.004 3.911 1.00 97.62 89 VAL A O 1
ATOM 703 N N . ALA A 1 90 ? -8.300 3.758 2.054 1.00 96.88 90 ALA A N 1
ATOM 704 C CA . ALA A 1 90 ? -9.466 2.935 2.378 1.00 96.88 90 ALA A CA 1
ATOM 705 C C . ALA A 1 90 ? -9.294 2.199 3.716 1.00 96.88 90 ALA A C 1
ATOM 707 O O . ALA A 1 90 ? -10.217 2.162 4.535 1.00 96.88 90 ALA A O 1
ATOM 708 N N . PHE A 1 91 ? -8.098 1.667 3.976 1.00 96.12 91 PHE A N 1
ATOM 709 C CA . PHE A 1 91 ? -7.797 1.003 5.238 1.00 96.12 91 PHE A CA 1
ATOM 710 C C . PHE A 1 91 ? -7.690 1.980 6.405 1.00 96.12 91 PHE A C 1
ATOM 712 O O . PHE A 1 91 ? -8.205 1.689 7.482 1.00 96.12 91 PHE A O 1
ATOM 719 N N . ALA A 1 92 ? -7.096 3.157 6.202 1.00 94.31 92 ALA A N 1
ATOM 720 C CA . ALA A 1 92 ? -7.072 4.206 7.215 1.00 94.31 92 ALA A CA 1
ATOM 721 C C . ALA A 1 92 ? -8.498 4.625 7.601 1.00 94.31 92 ALA A C 1
ATOM 723 O O . ALA A 1 92 ? -8.815 4.678 8.786 1.00 94.31 92 ALA A O 1
ATOM 724 N N . LEU A 1 93 ? -9.395 4.821 6.629 1.00 93.50 93 LEU A N 1
ATOM 725 C CA . LEU A 1 93 ? -10.809 5.123 6.886 1.00 93.50 93 LEU A CA 1
ATOM 726 C C . LEU A 1 93 ? -11.531 3.992 7.639 1.00 93.50 93 LEU A C 1
ATOM 728 O O . LEU A 1 93 ? -12.395 4.269 8.471 1.00 93.50 93 LEU A O 1
ATOM 732 N N . HIS A 1 94 ? -11.167 2.729 7.392 1.00 91.88 94 HIS A N 1
ATOM 733 C CA . HIS A 1 94 ? -11.669 1.580 8.153 1.00 91.88 94 HIS A CA 1
ATOM 734 C C . HIS A 1 94 ? -11.129 1.537 9.595 1.00 91.88 94 HIS A C 1
ATOM 736 O O . HIS A 1 94 ? -11.882 1.271 10.534 1.00 91.88 94 HIS A O 1
ATOM 742 N N . ALA A 1 95 ? -9.828 1.771 9.777 1.00 91.75 95 ALA A N 1
ATOM 743 C CA . ALA A 1 95 ? -9.129 1.603 11.048 1.00 91.75 95 ALA A CA 1
ATOM 744 C C 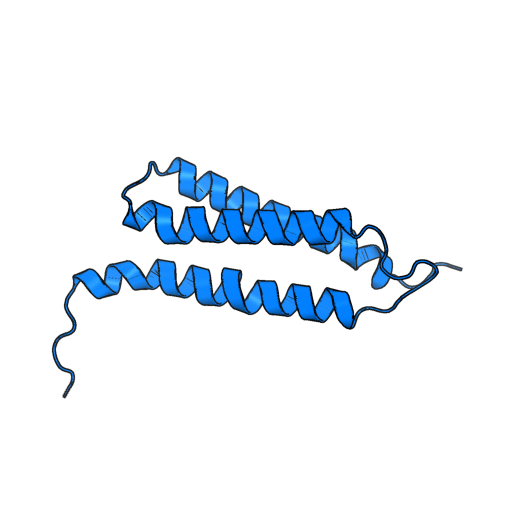. ALA A 1 95 ? -9.298 2.803 11.994 1.00 91.75 95 ALA A C 1
ATOM 746 O O . ALA A 1 95 ? -9.384 2.625 13.208 1.00 91.75 95 ALA A O 1
ATOM 747 N N . TRP A 1 96 ? -9.389 4.022 11.460 1.00 89.12 96 TRP A N 1
ATOM 748 C CA . TRP A 1 96 ? -9.415 5.272 12.227 1.00 89.12 96 TRP A CA 1
ATOM 749 C C . TRP A 1 96 ? -10.525 5.340 13.291 1.00 89.12 96 TRP A C 1
ATOM 751 O O . TRP A 1 96 ? -10.217 5.681 14.436 1.00 89.12 96 TRP A O 1
ATOM 761 N N . PRO A 1 97 ? -11.785 4.942 13.016 1.00 85.75 97 PRO A N 1
ATOM 762 C CA . PRO A 1 97 ? -12.833 4.907 14.039 1.00 85.75 97 PRO A CA 1
ATOM 763 C C . PRO A 1 97 ? -12.562 3.911 15.174 1.00 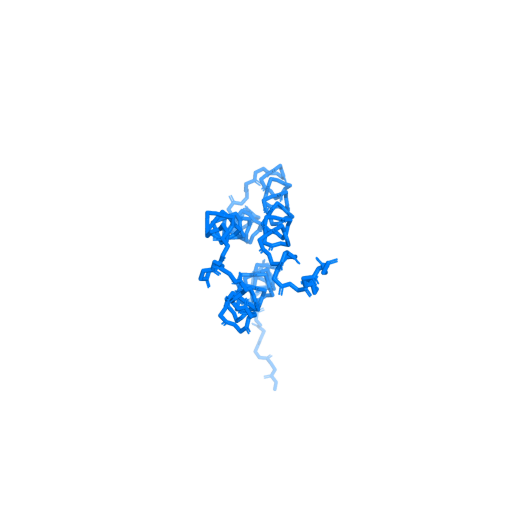85.75 97 PRO A C 1
ATOM 765 O O . PRO A 1 97 ? -13.136 4.051 16.247 1.00 85.75 97 PRO A O 1
ATOM 768 N N . ARG A 1 98 ? -11.711 2.901 14.945 1.00 85.25 98 ARG A N 1
ATOM 769 C CA . ARG A 1 98 ? -11.349 1.882 15.945 1.00 85.25 98 ARG A CA 1
ATOM 770 C C . ARG A 1 98 ? -10.178 2.318 16.827 1.00 85.25 98 ARG A C 1
ATOM 772 O O . ARG A 1 98 ? -9.972 1.720 17.873 1.00 85.25 98 ARG A O 1
ATOM 779 N N . VAL A 1 99 ? -9.415 3.332 16.415 1.00 84.62 99 VAL A N 1
ATOM 780 C CA . VAL A 1 99 ? -8.299 3.894 17.199 1.00 84.62 99 VAL A CA 1
ATOM 781 C C . VAL A 1 99 ? -8.747 5.102 18.020 1.00 84.62 99 VAL A C 1
ATOM 783 O O . VAL A 1 99 ? -8.227 5.322 19.112 1.00 84.62 99 VAL A O 1
ATOM 786 N N . LYS A 1 100 ? -9.722 5.884 17.532 1.00 74.31 100 LYS A N 1
ATOM 787 C CA . LYS A 1 100 ? -10.244 7.009 18.311 1.00 74.31 100 LYS A CA 1
ATOM 788 C C . LYS A 1 100 ? -10.943 6.509 19.580 1.00 74.31 100 LYS A C 1
ATOM 790 O O . LYS A 1 100 ? -11.798 5.627 19.477 1.00 74.31 100 LYS A O 1
ATOM 795 N N . PRO A 1 101 ? -10.650 7.095 20.755 1.00 63.81 101 PRO A N 1
ATOM 796 C CA . PRO A 1 101 ? -11.468 6.866 21.935 1.00 63.81 101 PRO A CA 1
ATOM 797 C C . PRO A 1 101 ? -12.902 7.308 21.633 1.00 63.81 101 PRO A C 1
ATOM 799 O O . PRO A 1 101 ? -13.117 8.287 20.914 1.00 63.81 101 PRO A O 1
ATOM 802 N N . LEU A 1 102 ? -13.880 6.568 22.165 1.00 61.09 102 LEU A N 1
ATOM 803 C CA . LEU A 1 102 ? -15.273 7.002 22.188 1.00 61.09 102 LEU A CA 1
ATOM 804 C C . LEU A 1 102 ? -15.284 8.389 22.842 1.00 61.09 102 LEU A C 1
ATOM 806 O O . LEU A 1 102 ? -15.052 8.487 24.044 1.00 61.09 102 LEU A O 1
ATOM 810 N N . SER A 1 103 ? -15.472 9.453 22.060 1.00 59.50 103 SER A N 1
ATOM 811 C CA . SER A 1 103 ? -15.798 10.755 22.629 1.00 59.50 103 SER A CA 1
ATOM 812 C C . SER A 1 103 ? -17.116 10.558 23.368 1.00 59.50 103 SER A C 1
ATOM 814 O O . SER A 1 103 ? -18.134 10.280 22.726 1.00 59.50 103 SER A O 1
ATOM 816 N N . VAL A 1 104 ? -17.027 10.552 24.699 1.00 52.41 104 VAL A N 1
ATOM 817 C CA . VAL A 1 104 ? -18.166 10.557 25.622 1.00 52.41 104 VAL A CA 1
ATOM 818 C C . VAL A 1 104 ? -19.036 11.766 25.319 1.00 52.41 104 VAL A C 1
ATOM 820 O O . VAL A 1 104 ? -18.451 12.844 25.065 1.00 52.41 104 VAL A O 1
#

pLDDT: mean 90.32, std 11.25, range [39.66, 98.44]

Foldseek 3Di:
DDDDDDPVVVVLVQLVCLCPVQVPVVLVVLVCLQPPQDCPPHNQAPVVLSVQLNVLSVCLSCQQNCCVVVVHDPVSNVSSVVSNVSSVVSSCVRRVVSPDDPPD

Radius of gyration: 17.62 Å; chains: 1; bounding box: 54×28×47 Å